Protein AF-A0A9X0A2Q3-F1 (afdb_monomer_lite)

Foldseek 3Di:
DDDDDPPVVVLLVVLLVVVVVVPDDNVVSVVVLVVDPCVVVSVVVNVVVVVVVVVVVVVVCVVVVVVVVVVVVVVVVVVVVVVVVVVVVVVVVVVVVVVVVVVVVVVVVVVVVVVVVVVVVVVVVVVVVVVVD

Secondary structure (DSSP, 8-state):
-----SHHHHHHHHHHHHHHH--S-HHHHHHHHHHSTTHHHHHHHHHHHHHHHHHHHHHHHHHHHHHHHHHHHHHHHHHHHHHHHHHHHHHHHHHHHHHHHHHHHHHHHHHHHHHHHHHHHHHHHHHHHHHH-

pLDDT: mean 88.4, std 13.55, range [36.62, 98.75]

Sequence (133 aa):
MAAEPTVSSSHVEHLLAEIESSDGLLGPTLRAVYDGEQHTEFMDKLEERIRVHDKDIERMCNYHYQGFIESVNELLKVRGEARKLKIKVKEVNESMQESGRELTSKCENLIYCRTTQRNIVSAIETLSLVYQS

Radius of gyration: 46.5 Å; chains: 1; bounding box: 91×28×128 Å

Organism: NCBI:txid174260

Structure (mmCIF, N/CA/C/O backbone):
data_AF-A0A9X0A2Q3-F1
#
_entry.id   AF-A0A9X0A2Q3-F1
#
loop_
_atom_site.group_PDB
_atom_site.id
_atom_site.type_symbol
_atom_site.label_atom_id
_atom_site.label_alt_id
_atom_site.label_comp_id
_atom_site.label_asym_id
_atom_site.label_entity_id
_atom_site.label_seq_id
_atom_site.pdbx_PDB_ins_code
_atom_site.Cartn_x
_atom_site.Cartn_y
_atom_site.Cartn_z
_atom_site.occupancy
_atom_site.B_iso_or_equiv
_atom_site.auth_seq_id
_atom_site.auth_comp_id
_atom_site.auth_asym_id
_atom_site.auth_atom_id
_atom_site.pdbx_PDB_model_num
ATOM 1 N N . MET A 1 1 ? 55.065 2.044 -51.560 1.00 36.62 1 MET A N 1
ATOM 2 C CA . MET A 1 1 ? 53.638 1.710 -51.739 1.00 36.62 1 MET A CA 1
ATOM 3 C C . MET A 1 1 ? 52.893 2.541 -50.715 1.00 36.62 1 MET A C 1
ATOM 5 O O . MET A 1 1 ? 53.133 2.353 -49.531 1.00 36.62 1 MET A O 1
ATOM 9 N N . ALA A 1 2 ? 52.211 3.587 -51.179 1.00 36.69 2 ALA A N 1
ATOM 10 C CA . ALA A 1 2 ? 51.668 4.648 -50.340 1.00 36.69 2 ALA A CA 1
ATOM 11 C C . ALA A 1 2 ? 50.516 4.122 -49.475 1.00 36.69 2 ALA A C 1
ATOM 13 O O . ALA A 1 2 ? 49.652 3.402 -49.968 1.00 36.69 2 ALA A O 1
ATOM 14 N N . ALA A 1 3 ? 50.554 4.466 -48.192 1.00 54.34 3 ALA A N 1
ATOM 15 C CA . ALA A 1 3 ? 49.468 4.257 -47.255 1.00 54.34 3 ALA A CA 1
ATOM 16 C C . ALA A 1 3 ? 48.587 5.511 -47.255 1.00 54.34 3 ALA A C 1
ATOM 18 O O . ALA A 1 3 ? 49.092 6.578 -46.934 1.00 54.34 3 ALA A O 1
ATOM 19 N N . GLU A 1 4 ? 47.315 5.358 -47.621 1.00 43.38 4 GLU A N 1
ATOM 20 C CA . GLU A 1 4 ? 46.152 6.186 -47.254 1.00 43.38 4 GLU A CA 1
ATOM 21 C C . GLU A 1 4 ? 44.882 5.412 -47.692 1.00 43.38 4 GLU A C 1
ATOM 23 O O . GLU A 1 4 ? 44.972 4.695 -48.694 1.00 43.38 4 GLU A O 1
ATOM 28 N N . PRO A 1 5 ? 43.727 5.486 -46.983 1.00 48.53 5 PRO A N 1
ATOM 29 C CA . PRO A 1 5 ? 43.321 6.585 -46.102 1.00 48.53 5 PRO A CA 1
ATOM 30 C C . PRO A 1 5 ? 42.728 6.157 -44.736 1.00 48.53 5 PRO A C 1
ATOM 32 O O . PRO A 1 5 ? 41.701 5.492 -44.648 1.00 48.53 5 PRO A O 1
ATOM 35 N N . THR A 1 6 ? 43.286 6.667 -43.638 1.00 52.34 6 THR A N 1
ATOM 36 C CA . THR A 1 6 ? 42.631 6.726 -42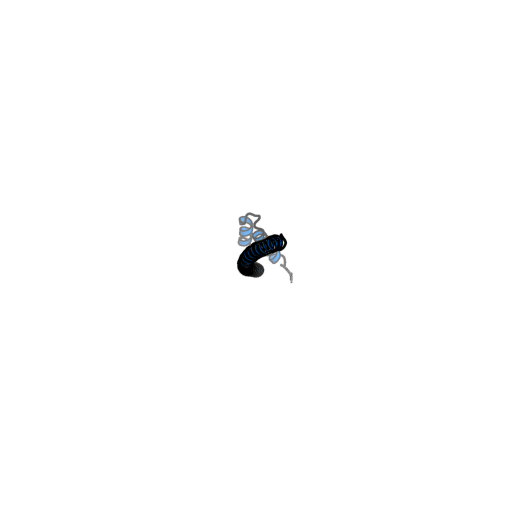.309 1.00 52.34 6 THR A CA 1
ATOM 37 C C . THR A 1 6 ? 41.665 7.917 -42.173 1.00 52.34 6 THR A C 1
ATOM 39 O O . THR A 1 6 ? 40.941 8.020 -41.187 1.00 52.34 6 THR A O 1
ATOM 42 N N . VAL A 1 7 ? 41.624 8.809 -43.170 1.00 51.44 7 VAL A N 1
ATOM 43 C CA . VAL A 1 7 ? 40.817 10.047 -43.190 1.00 51.44 7 VAL A CA 1
ATOM 44 C C . VAL A 1 7 ? 39.326 9.775 -43.471 1.00 51.44 7 VAL A C 1
ATOM 46 O O . VAL A 1 7 ? 38.466 10.505 -42.988 1.00 51.44 7 VAL A O 1
ATOM 49 N N . SER A 1 8 ? 39.022 8.684 -44.183 1.00 56.91 8 SER A N 1
ATOM 50 C CA . SER A 1 8 ? 37.680 8.301 -44.657 1.00 56.91 8 SER A CA 1
ATOM 51 C C . SER A 1 8 ? 36.690 8.019 -43.520 1.00 56.91 8 SER A C 1
ATOM 53 O O . SER A 1 8 ? 35.616 8.608 -43.444 1.00 56.91 8 SER A O 1
ATOM 55 N N . SER A 1 9 ? 37.111 7.184 -42.564 1.00 66.38 9 SER A N 1
ATOM 56 C CA . SER A 1 9 ? 36.272 6.751 -41.441 1.00 66.38 9 SER A CA 1
ATOM 57 C C . SER A 1 9 ? 35.877 7.927 -40.536 1.00 66.38 9 SER A C 1
ATOM 59 O O . SER A 1 9 ? 34.737 7.998 -40.092 1.00 66.38 9 SER A O 1
ATOM 61 N N . SER A 1 10 ? 36.785 8.891 -40.330 1.00 78.69 10 SER A N 1
ATOM 62 C CA . SER A 1 10 ? 36.567 10.071 -39.475 1.00 78.69 10 SER A CA 1
ATOM 63 C C . SER A 1 10 ? 35.445 10.986 -39.986 1.00 78.69 10 SER A C 1
ATOM 65 O O . SER A 1 10 ? 34.689 11.550 -39.197 1.00 78.69 10 SER A O 1
ATOM 67 N N . HIS A 1 11 ? 35.301 11.116 -41.309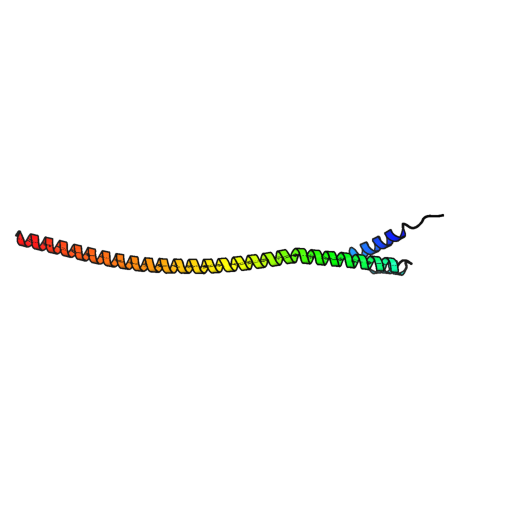 1.00 83.25 11 HIS A N 1
ATOM 68 C CA . HIS A 1 11 ? 34.252 11.941 -41.907 1.00 83.25 11 HIS A CA 1
ATOM 69 C C . HIS A 1 11 ? 32.860 11.329 -41.709 1.00 83.25 11 HIS A C 1
ATOM 71 O O . HIS A 1 11 ? 31.927 12.034 -41.330 1.00 83.25 11 HIS A O 1
ATOM 77 N N . VAL A 1 12 ? 32.738 10.011 -41.892 1.00 84.31 12 VAL A N 1
ATOM 78 C CA . VAL A 1 12 ? 31.485 9.279 -41.663 1.00 84.31 12 VAL A CA 1
ATOM 79 C C . VAL A 1 12 ? 31.046 9.383 -40.198 1.00 84.31 12 VAL A C 1
ATOM 81 O O . VAL A 1 12 ? 29.880 9.667 -39.937 1.00 84.31 12 VAL A O 1
ATOM 84 N N . GLU A 1 13 ? 31.973 9.248 -39.243 1.00 86.00 13 GLU A N 1
ATOM 85 C CA . GLU A 1 13 ? 31.674 9.436 -37.812 1.00 86.00 13 GLU A CA 1
ATOM 86 C C . GLU A 1 13 ? 31.185 10.861 -37.500 1.00 86.00 13 GLU A C 1
ATOM 88 O O . GLU A 1 13 ? 30.252 11.043 -36.721 1.00 86.00 13 GLU A O 1
ATOM 93 N N . HIS A 1 14 ? 31.778 11.882 -38.128 1.00 86.69 14 HIS A N 1
ATOM 94 C CA . HIS A 1 14 ? 31.358 13.272 -37.938 1.00 86.69 14 HIS A CA 1
ATOM 95 C C . HIS A 1 14 ? 29.931 13.523 -38.449 1.00 86.69 14 HIS A C 1
ATOM 97 O O . HIS A 1 14 ? 29.147 14.190 -37.777 1.00 86.69 14 HIS A O 1
ATOM 103 N N . LEU A 1 15 ? 29.578 12.984 -39.621 1.00 86.50 15 LEU A N 1
ATOM 104 C CA . LEU A 1 15 ? 28.228 13.113 -40.183 1.00 86.50 15 LEU A CA 1
ATOM 105 C C . LEU A 1 15 ? 27.181 12.388 -39.323 1.00 86.50 15 LEU A C 1
ATOM 107 O O . LEU A 1 15 ? 26.080 12.902 -39.133 1.00 86.50 15 LEU A O 1
ATOM 111 N N . LEU A 1 16 ? 27.525 11.222 -38.768 1.00 87.88 16 LEU A N 1
ATOM 112 C CA . LEU A 1 16 ? 26.654 10.496 -37.837 1.00 87.88 16 LEU A CA 1
ATOM 113 C C . LEU A 1 16 ? 26.438 11.279 -36.537 1.00 87.88 16 LEU A C 1
ATOM 115 O O . LEU A 1 16 ? 25.300 11.421 -36.098 1.00 87.88 16 LEU A O 1
ATOM 119 N N . ALA A 1 17 ? 27.498 11.854 -35.965 1.00 86.81 17 ALA A N 1
ATOM 120 C CA . ALA A 1 17 ? 27.392 12.690 -34.769 1.00 86.81 17 ALA A CA 1
ATOM 121 C C . ALA A 1 17 ? 26.519 13.939 -35.002 1.00 86.81 17 ALA A C 1
ATOM 123 O O . ALA A 1 17 ? 25.749 14.338 -34.125 1.00 86.81 17 ALA A O 1
ATOM 124 N N . GLU A 1 18 ? 26.597 14.541 -36.193 1.00 86.75 18 GLU A N 1
ATOM 125 C CA . GLU A 1 18 ? 25.745 15.671 -36.574 1.00 86.75 18 GLU A CA 1
ATOM 126 C C . GLU A 1 18 ? 24.260 15.268 -36.621 1.00 86.75 18 GLU A C 1
ATOM 128 O O . GLU A 1 18 ? 23.417 15.979 -36.074 1.00 86.75 18 GLU A O 1
ATOM 133 N N . ILE A 1 19 ? 23.938 14.090 -37.169 1.00 85.44 19 ILE A N 1
ATOM 134 C CA . ILE A 1 19 ? 22.568 13.544 -37.178 1.00 85.44 19 ILE A CA 1
ATOM 135 C C . ILE A 1 19 ? 22.075 13.233 -35.757 1.00 85.44 19 ILE A C 1
ATOM 137 O O . ILE A 1 19 ? 20.942 13.568 -35.410 1.00 85.44 19 ILE A O 1
ATOM 141 N N . GLU A 1 20 ? 22.915 12.627 -34.919 1.00 85.75 20 GLU A N 1
ATOM 142 C CA . GLU A 1 20 ? 22.561 12.245 -33.545 1.00 85.75 20 GLU A CA 1
ATOM 143 C C . GLU A 1 20 ? 22.324 13.448 -32.631 1.00 85.75 20 GLU A C 1
ATOM 145 O O . GLU A 1 20 ? 21.439 13.408 -31.777 1.00 85.75 20 GLU A O 1
ATOM 150 N N . SER A 1 21 ? 23.079 14.531 -32.820 1.00 84.88 21 SER A N 1
ATOM 151 C CA . SER A 1 21 ? 22.916 15.752 -32.025 1.00 84.88 21 SER A CA 1
ATOM 152 C C . SER A 1 21 ? 21.603 16.492 -32.305 1.00 84.88 21 SER A C 1
ATOM 154 O O . SER A 1 21 ? 21.170 17.260 -31.455 1.00 84.88 21 SER A O 1
ATOM 156 N N . SER A 1 22 ? 20.946 16.251 -33.452 1.00 66.50 22 SER A N 1
ATOM 157 C CA . SER A 1 22 ? 19.647 16.841 -33.849 1.00 66.50 22 SER A CA 1
ATOM 158 C C . SER A 1 22 ? 19.526 18.377 -33.728 1.00 66.50 22 SER A C 1
ATOM 160 O O . SER A 1 22 ? 18.428 18.917 -33.852 1.00 66.50 22 SER A O 1
ATOM 162 N N . ASP A 1 23 ? 20.636 19.098 -33.561 1.00 65.75 23 ASP A N 1
ATOM 163 C CA . ASP A 1 23 ? 20.675 20.550 -33.326 1.00 65.75 23 ASP A CA 1
ATOM 164 C C . ASP A 1 23 ? 20.812 21.379 -34.629 1.00 65.75 23 ASP A C 1
ATOM 166 O O . ASP A 1 23 ? 20.929 22.606 -34.589 1.00 65.75 23 ASP A O 1
ATOM 170 N N . GLY A 1 24 ? 20.778 20.738 -35.807 1.00 65.19 24 GLY A N 1
ATOM 171 C CA . GLY A 1 24 ? 21.044 21.366 -37.109 1.00 65.19 24 GLY A CA 1
ATOM 172 C C . GLY A 1 24 ? 20.032 21.050 -38.218 1.00 65.19 24 GLY A C 1
ATOM 173 O O . GLY A 1 24 ? 19.187 20.162 -38.116 1.00 65.19 24 GLY A O 1
ATOM 174 N N . LEU A 1 25 ? 20.129 21.788 -39.331 1.00 77.12 25 LEU A N 1
ATOM 175 C CA . LEU A 1 25 ? 19.420 21.454 -40.569 1.00 77.12 25 LEU A CA 1
ATOM 176 C C . LEU A 1 25 ? 20.048 20.187 -41.159 1.00 77.12 25 LEU A C 1
ATOM 178 O O . LEU A 1 25 ? 21.198 20.216 -41.572 1.00 77.12 25 LEU A O 1
ATOM 182 N N . LEU A 1 26 ? 19.282 19.103 -41.280 1.00 82.56 26 LEU A N 1
ATOM 183 C CA . LEU A 1 26 ? 19.779 17.829 -41.825 1.00 82.56 26 LEU A CA 1
ATOM 184 C C . LEU A 1 26 ? 20.126 17.895 -43.327 1.00 82.56 26 LEU A C 1
ATOM 186 O O . LEU A 1 26 ? 20.806 17.022 -43.855 1.00 82.56 26 LEU A O 1
ATOM 190 N N . GLY A 1 27 ? 19.655 18.924 -44.041 1.00 82.75 27 GLY A N 1
ATOM 191 C CA . GLY A 1 27 ? 19.809 19.054 -45.495 1.00 82.75 27 GLY A CA 1
ATOM 192 C C . GLY A 1 27 ? 21.267 19.057 -45.989 1.00 82.75 27 GLY A C 1
ATOM 193 O O . GLY A 1 27 ? 21.586 18.273 -46.882 1.00 82.75 27 GLY A O 1
ATOM 194 N N . PRO A 1 28 ? 22.157 19.914 -45.450 1.00 85.94 28 PRO A N 1
ATOM 195 C CA . PRO A 1 28 ? 23.585 19.906 -45.773 1.00 85.94 28 PRO A CA 1
ATOM 196 C C . PRO A 1 28 ? 24.300 18.592 -45.440 1.00 85.94 28 PRO A C 1
ATOM 198 O O . PRO A 1 28 ? 25.048 18.098 -46.279 1.00 85.94 28 PRO A O 1
ATOM 201 N N . THR A 1 29 ? 24.032 17.997 -44.275 1.00 86.31 29 THR A N 1
ATOM 202 C CA . THR A 1 29 ? 24.619 16.714 -43.852 1.00 86.31 29 THR A CA 1
ATOM 203 C C . THR A 1 29 ? 24.220 15.590 -44.802 1.00 86.31 29 THR A C 1
ATOM 205 O O . THR A 1 29 ? 25.071 14.853 -45.290 1.00 86.31 29 THR A O 1
ATOM 208 N N . LEU A 1 30 ? 22.934 15.508 -45.160 1.00 84.06 30 LEU A N 1
ATOM 209 C CA . LEU A 1 30 ? 22.443 14.535 -46.135 1.00 84.06 30 LEU A CA 1
ATOM 210 C C . LEU A 1 30 ? 23.052 14.772 -47.520 1.00 84.06 30 LEU A C 1
ATOM 212 O O . LEU A 1 30 ? 23.467 13.819 -48.170 1.00 84.06 30 LEU A O 1
ATOM 216 N N . ARG A 1 31 ? 23.168 16.028 -47.969 1.00 85.69 31 ARG A N 1
ATOM 217 C CA . ARG A 1 31 ? 23.845 16.339 -49.236 1.00 85.69 31 ARG A CA 1
ATOM 218 C C . ARG A 1 31 ? 25.305 15.875 -49.224 1.00 85.69 31 ARG A C 1
ATOM 220 O O . ARG A 1 31 ? 25.728 15.272 -50.198 1.00 85.69 31 ARG A O 1
ATOM 227 N N . ALA A 1 32 ? 26.036 16.070 -48.127 1.00 84.31 32 ALA A N 1
ATOM 228 C CA . ALA A 1 32 ? 27.415 15.596 -47.993 1.00 84.31 32 ALA A CA 1
ATOM 229 C C . ALA A 1 32 ? 27.534 14.061 -48.070 1.00 84.31 32 ALA A C 1
ATOM 231 O O . ALA A 1 32 ? 28.486 13.553 -48.657 1.00 84.31 32 ALA A O 1
ATOM 232 N N . VAL A 1 33 ? 26.550 13.322 -47.543 1.00 85.12 33 VAL A N 1
ATOM 233 C CA . VAL A 1 33 ? 26.479 11.855 -47.677 1.00 85.12 33 VAL A CA 1
ATOM 234 C C . VAL A 1 33 ? 26.260 11.431 -49.134 1.00 85.12 33 VAL A C 1
ATOM 236 O O . VAL A 1 33 ? 26.928 10.514 -49.603 1.00 85.12 33 VAL A O 1
ATOM 239 N N . TYR A 1 34 ? 25.33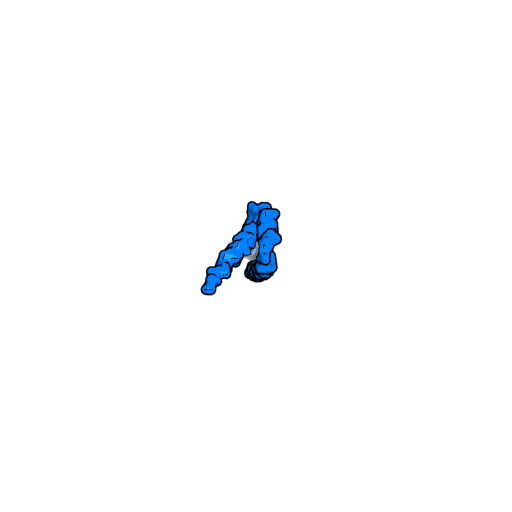5 12.083 -49.847 1.00 83.19 34 TYR A N 1
ATOM 240 C CA . TYR A 1 34 ? 24.980 11.730 -51.231 1.00 83.19 34 TYR A CA 1
ATOM 241 C C . TYR A 1 34 ? 26.009 12.192 -52.271 1.00 83.19 34 TYR A C 1
ATOM 243 O O . TYR A 1 34 ? 26.186 11.516 -53.283 1.00 83.19 34 TYR A O 1
ATOM 251 N N . ASP A 1 35 ? 26.678 13.322 -52.034 1.00 84.94 35 ASP A N 1
ATOM 252 C CA . ASP A 1 35 ? 27.741 13.841 -52.903 1.00 84.94 35 ASP A CA 1
ATOM 253 C C . ASP A 1 35 ? 29.069 13.076 -52.702 1.00 84.94 35 ASP A C 1
ATOM 255 O O . ASP A 1 35 ? 29.979 13.180 -53.526 1.00 84.94 35 ASP A O 1
ATOM 259 N N . GLY A 1 36 ? 29.194 12.304 -51.614 1.00 76.38 36 GLY A N 1
ATOM 260 C CA . GLY A 1 36 ? 30.353 11.466 -51.315 1.00 76.38 36 GLY A CA 1
ATOM 261 C C . GLY A 1 36 ? 30.288 10.068 -51.947 1.00 76.38 36 GLY A C 1
ATOM 262 O O . GLY A 1 36 ? 29.228 9.469 -52.094 1.00 76.38 36 GLY A O 1
ATOM 263 N N . GLU A 1 37 ? 31.450 9.477 -52.246 1.00 75.81 37 GLU A N 1
ATOM 264 C CA . GLU A 1 37 ? 31.548 8.107 -52.794 1.00 75.81 37 GLU A CA 1
ATOM 265 C C . GLU A 1 37 ? 31.312 6.996 -51.743 1.00 75.81 37 GLU A C 1
ATOM 267 O O . GLU A 1 37 ? 31.324 5.810 -52.066 1.00 75.81 37 GLU A O 1
ATOM 272 N N . GLN A 1 38 ? 31.088 7.363 -50.475 1.00 77.31 38 GLN A N 1
ATOM 273 C CA . GLN A 1 38 ? 31.072 6.458 -49.313 1.00 77.31 38 GLN A CA 1
ATOM 274 C C . GLN A 1 38 ? 29.669 6.214 -48.743 1.00 77.31 38 GLN A C 1
ATOM 276 O O . GLN A 1 38 ? 29.531 5.799 -47.593 1.00 77.31 38 GLN A O 1
ATOM 281 N N . HIS A 1 39 ? 28.616 6.457 -49.529 1.00 83.75 39 HIS A N 1
ATOM 282 C CA . HIS A 1 39 ? 27.237 6.341 -49.043 1.00 83.75 39 HIS A CA 1
ATOM 283 C C . HIS A 1 39 ? 26.940 4.956 -48.431 1.00 83.75 39 HIS A C 1
ATOM 285 O O . HIS A 1 39 ? 26.261 4.875 -47.414 1.00 83.75 39 HIS A O 1
ATOM 291 N N . THR A 1 40 ? 27.483 3.875 -49.005 1.00 85.56 40 TH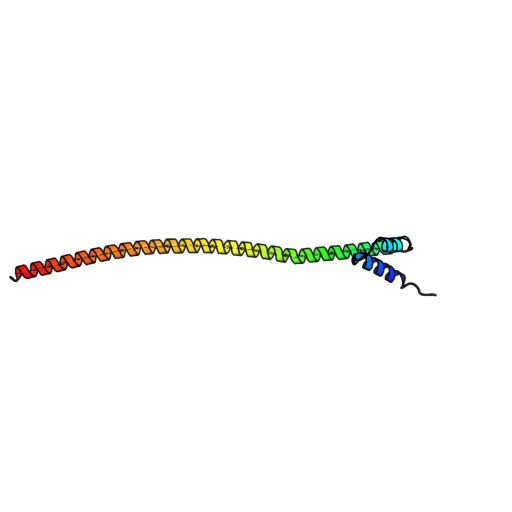R A N 1
ATOM 292 C CA . THR A 1 40 ? 27.270 2.509 -48.508 1.00 85.56 40 THR A CA 1
ATOM 293 C C . THR A 1 40 ? 27.892 2.316 -47.126 1.00 85.56 40 THR A C 1
ATOM 295 O O . THR A 1 40 ? 27.230 1.819 -46.225 1.00 85.56 40 THR A O 1
ATOM 298 N N . GLU A 1 41 ? 29.135 2.774 -46.931 1.00 85.75 41 GLU A N 1
ATOM 299 C CA . GLU A 1 41 ? 29.825 2.704 -45.633 1.00 85.75 41 GLU A CA 1
ATOM 300 C C . GLU A 1 41 ? 29.097 3.538 -44.573 1.00 85.75 41 GLU A C 1
ATOM 302 O O . GLU A 1 41 ? 28.959 3.118 -43.423 1.00 85.75 41 GLU A O 1
ATOM 307 N N . PHE A 1 42 ? 28.592 4.709 -44.968 1.00 88.06 42 PHE A N 1
ATOM 308 C CA . PHE A 1 42 ? 27.776 5.548 -44.102 1.00 88.06 42 PHE A CA 1
ATOM 309 C C . PHE A 1 42 ? 26.483 4.838 -43.673 1.00 88.06 42 PHE A C 1
ATOM 311 O O . PHE A 1 42 ? 26.173 4.821 -42.483 1.00 88.06 42 PHE A O 1
ATOM 318 N N . MET A 1 43 ? 25.752 4.224 -44.611 1.00 89.38 43 MET A N 1
ATOM 319 C CA . MET A 1 43 ? 24.512 3.497 -44.311 1.00 89.38 43 MET A CA 1
ATOM 320 C C . MET A 1 43 ? 24.761 2.287 -43.402 1.00 89.38 43 MET A C 1
ATOM 322 O O . MET A 1 43 ? 24.019 2.097 -42.441 1.00 89.38 43 MET A O 1
ATOM 326 N N . ASP A 1 44 ? 25.831 1.523 -43.640 1.00 90.75 44 ASP A N 1
ATOM 327 C CA . ASP A 1 44 ? 26.199 0.376 -42.798 1.00 90.75 44 ASP A CA 1
ATOM 328 C C . ASP A 1 44 ? 26.519 0.808 -41.358 1.00 90.75 44 ASP A C 1
ATOM 330 O O . ASP A 1 44 ? 26.085 0.175 -40.390 1.00 90.75 44 ASP A O 1
ATOM 334 N N . LYS A 1 45 ? 27.253 1.916 -41.189 1.00 90.00 45 LYS A N 1
ATOM 335 C CA . LYS A 1 45 ? 27.540 2.463 -39.857 1.00 90.00 45 LYS A CA 1
ATOM 336 C C . LYS A 1 45 ? 26.299 3.056 -39.192 1.00 90.00 45 LYS A C 1
ATOM 338 O O . LYS A 1 45 ? 26.137 2.873 -37.988 1.00 90.00 45 LYS A O 1
ATOM 343 N N . LEU A 1 46 ? 25.420 3.724 -39.942 1.00 90.94 46 LEU A N 1
ATOM 344 C CA . LEU A 1 46 ? 24.150 4.236 -39.422 1.00 90.94 46 LEU A CA 1
ATOM 345 C C . LEU A 1 46 ? 23.276 3.098 -38.877 1.00 90.94 46 LEU A C 1
ATOM 347 O O . LEU A 1 46 ? 22.747 3.215 -37.774 1.00 90.94 46 LEU A O 1
ATOM 351 N N . GLU A 1 47 ? 23.177 1.985 -39.602 1.00 93.50 47 GLU A N 1
ATOM 352 C CA . GLU A 1 47 ? 22.441 0.793 -39.166 1.00 93.50 47 GLU A CA 1
ATOM 353 C C . GLU A 1 47 ? 23.020 0.221 -37.858 1.00 93.50 47 GLU A C 1
ATOM 355 O O . GLU A 1 47 ? 22.274 -0.090 -36.927 1.00 93.50 47 GLU A O 1
ATOM 360 N N . GLU A 1 48 ? 24.351 0.140 -37.726 1.00 94.12 48 GLU A N 1
ATOM 361 C CA . GLU A 1 48 ? 24.969 -0.313 -36.472 1.00 94.12 48 GLU A CA 1
ATOM 362 C C . GLU A 1 48 ? 24.705 0.666 -35.319 1.00 94.12 48 GLU A C 1
ATOM 364 O O . GLU A 1 48 ? 24.426 0.222 -34.203 1.00 94.12 48 GLU A O 1
ATOM 369 N N . ARG A 1 49 ? 24.727 1.983 -35.565 1.00 92.00 49 ARG A N 1
ATOM 370 C CA . ARG A 1 49 ? 24.375 2.994 -34.552 1.00 92.00 49 ARG A CA 1
ATOM 371 C C . ARG A 1 49 ? 22.923 2.859 -34.102 1.00 92.00 49 ARG A C 1
ATOM 373 O O . ARG A 1 49 ? 22.677 2.826 -32.897 1.00 92.00 49 ARG A O 1
ATOM 380 N N . ILE A 1 50 ? 21.985 2.696 -35.037 1.00 94.06 50 ILE A N 1
ATOM 381 C CA . ILE A 1 50 ? 20.569 2.430 -34.736 1.00 94.06 50 ILE A CA 1
ATOM 382 C C . ILE A 1 50 ? 20.449 1.173 -33.870 1.00 94.06 50 ILE A C 1
ATOM 384 O O . ILE A 1 50 ? 19.849 1.217 -32.798 1.00 94.06 50 ILE A O 1
ATOM 388 N N . ARG A 1 51 ? 21.109 0.076 -34.258 1.00 96.75 51 ARG A N 1
ATOM 389 C CA . ARG A 1 51 ? 21.074 -1.188 -33.509 1.00 96.75 51 ARG A CA 1
ATOM 390 C C . ARG A 1 51 ? 21.655 -1.063 -32.098 1.00 96.75 51 ARG A C 1
ATOM 392 O O . ARG A 1 51 ? 21.181 -1.724 -31.171 1.00 96.75 51 ARG A O 1
ATOM 399 N N . VAL A 1 52 ? 22.706 -0.264 -31.921 1.00 95.06 52 VAL A N 1
ATOM 400 C CA . VAL A 1 52 ? 23.281 0.032 -30.600 1.00 95.06 52 VAL A CA 1
ATOM 401 C C . VAL A 1 52 ? 22.288 0.828 -29.755 1.00 95.06 52 VAL A C 1
ATOM 403 O O . VAL A 1 52 ? 22.033 0.442 -28.613 1.00 95.06 52 VAL A O 1
ATOM 406 N N . HIS A 1 53 ? 21.678 1.873 -30.318 1.00 95.12 53 HIS A N 1
ATOM 407 C CA . HIS A 1 53 ? 20.669 2.671 -29.624 1.00 95.12 53 HIS A CA 1
ATOM 408 C C . HIS A 1 53 ? 19.435 1.853 -29.239 1.00 95.12 53 HIS A C 1
ATOM 410 O O . HIS A 1 53 ? 18.996 1.952 -28.096 1.00 95.12 53 HIS A O 1
ATOM 416 N N . ASP A 1 54 ? 18.930 0.985 -30.116 1.00 95.69 54 ASP A N 1
ATOM 417 C CA . ASP A 1 54 ? 17.809 0.090 -29.805 1.00 95.69 54 ASP A CA 1
ATOM 418 C C . ASP A 1 54 ? 18.123 -0.813 -28.606 1.00 95.69 54 ASP A C 1
ATOM 420 O O . ASP A 1 54 ? 17.312 -0.947 -27.687 1.00 95.69 54 ASP A O 1
ATOM 424 N N . LYS A 1 55 ? 19.337 -1.376 -28.552 1.00 95.94 55 LYS A N 1
ATOM 425 C CA . LYS A 1 55 ? 19.787 -2.180 -27.404 1.00 95.94 55 LYS A CA 1
ATOM 426 C C . LYS A 1 55 ? 19.915 -1.363 -26.124 1.00 95.94 55 LYS A C 1
ATOM 428 O O . LYS A 1 55 ? 19.673 -1.893 -25.038 1.00 95.94 55 LYS A O 1
ATOM 433 N N . ASP A 1 56 ? 20.345 -0.110 -26.215 1.00 93.38 56 ASP A N 1
ATOM 434 C CA . ASP A 1 56 ? 20.446 0.775 -25.054 1.00 93.38 56 ASP A CA 1
ATOM 435 C C . ASP A 1 56 ? 19.061 1.203 -24.551 1.00 93.38 56 ASP A C 1
ATOM 437 O O . ASP A 1 56 ? 18.828 1.175 -23.340 1.00 93.38 56 ASP A O 1
ATOM 441 N N . ILE A 1 57 ? 18.120 1.497 -25.453 1.00 91.38 57 ILE A N 1
ATOM 442 C CA . ILE A 1 57 ? 16.711 1.756 -25.126 1.00 91.38 57 ILE A CA 1
ATOM 443 C C . ILE A 1 57 ? 16.106 0.530 -24.442 1.00 91.38 57 ILE A C 1
ATOM 445 O O . ILE A 1 57 ? 15.553 0.654 -23.350 1.00 91.38 57 ILE A O 1
ATOM 449 N N . GLU A 1 58 ? 16.263 -0.662 -25.020 1.00 91.69 58 GLU A N 1
ATOM 450 C CA . GLU A 1 58 ? 15.749 -1.906 -24.442 1.00 91.69 58 GLU A CA 1
ATOM 451 C C . GLU A 1 58 ? 16.337 -2.161 -23.045 1.00 91.69 58 GLU A C 1
ATOM 453 O O . GLU A 1 58 ? 15.612 -2.504 -22.107 1.00 91.69 58 GLU A O 1
ATOM 458 N N . ARG A 1 59 ? 17.642 -1.929 -22.864 1.00 90.38 59 ARG A N 1
ATOM 459 C CA . ARG A 1 59 ? 18.311 -2.050 -21.561 1.00 90.38 59 ARG A CA 1
ATOM 460 C C . ARG A 1 59 ? 17.754 -1.062 -20.540 1.00 90.38 59 ARG A C 1
ATOM 462 O O . ARG A 1 59 ? 17.494 -1.462 -19.405 1.00 90.38 59 ARG A O 1
ATOM 469 N N . MET A 1 60 ? 17.558 0.198 -20.925 1.00 87.12 60 MET A N 1
ATOM 470 C CA . MET A 1 60 ? 16.975 1.224 -20.055 1.00 87.12 60 MET A CA 1
ATOM 471 C C . MET A 1 60 ? 15.534 0.879 -19.676 1.00 87.12 60 MET A C 1
ATOM 473 O O . MET A 1 60 ? 15.179 0.921 -18.496 1.00 87.12 60 MET A O 1
ATOM 477 N N . CYS A 1 61 ? 14.716 0.462 -20.643 1.00 85.88 61 CYS A N 1
ATOM 478 C CA . CYS A 1 61 ? 13.349 0.015 -20.394 1.00 85.88 61 CYS A CA 1
ATOM 479 C C . CYS A 1 61 ? 13.314 -1.177 -19.430 1.00 85.88 61 CYS A C 1
ATOM 481 O O . CYS A 1 61 ? 12.569 -1.147 -18.451 1.00 85.88 61 CYS A O 1
ATOM 483 N N . ASN A 1 62 ? 14.156 -2.188 -19.649 1.00 85.69 62 ASN A N 1
ATOM 484 C CA . ASN A 1 62 ? 14.236 -3.360 -18.778 1.00 85.69 62 ASN A CA 1
ATOM 485 C C . ASN A 1 62 ? 14.698 -3.008 -17.357 1.00 85.69 62 ASN A C 1
ATOM 487 O O . ASN A 1 62 ? 14.128 -3.518 -16.390 1.00 85.69 62 ASN A O 1
ATOM 491 N N . TYR A 1 63 ? 15.683 -2.115 -17.216 1.00 81.75 63 TYR A N 1
ATOM 492 C CA . TYR A 1 63 ? 16.169 -1.658 -15.912 1.00 81.75 63 TYR A CA 1
ATOM 493 C C . TYR A 1 63 ? 15.074 -0.933 -15.116 1.00 81.75 63 TYR A C 1
ATOM 495 O O . TYR A 1 63 ? 14.855 -1.222 -13.939 1.00 81.75 63 TYR A O 1
ATOM 503 N N . HIS A 1 64 ? 14.341 -0.023 -15.758 1.00 80.06 64 HIS A N 1
ATOM 504 C CA . HIS A 1 64 ? 13.329 0.783 -15.075 1.00 80.06 64 HIS A CA 1
ATOM 505 C C . HIS A 1 64 ? 11.997 0.053 -14.849 1.00 80.06 64 HIS A C 1
ATOM 507 O O . HIS A 1 64 ? 11.312 0.328 -13.860 1.00 80.06 64 HIS A O 1
ATOM 513 N N . TYR A 1 65 ? 11.623 -0.898 -15.711 1.00 85.19 65 TYR A N 1
ATOM 514 C CA . TYR A 1 65 ? 10.355 -1.618 -15.577 1.00 85.19 65 TYR A CA 1
ATOM 515 C C . TYR A 1 65 ? 10.321 -2.535 -14.346 1.00 85.19 65 TYR A C 1
ATOM 517 O O . TYR A 1 65 ? 9.283 -2.636 -13.691 1.00 85.19 65 TYR A O 1
ATOM 525 N N . GLN A 1 66 ? 11.455 -3.135 -13.966 1.00 84.62 66 GLN A N 1
ATOM 526 C CA . GLN A 1 66 ? 11.537 -3.949 -12.746 1.00 84.62 66 GLN A CA 1
ATOM 527 C C . GLN A 1 66 ? 11.275 -3.121 -11.484 1.00 84.62 66 GLN A C 1
ATOM 529 O O . GLN A 1 66 ? 10.392 -3.468 -10.702 1.00 84.62 66 GLN A O 1
ATOM 534 N N . GLY A 1 67 ? 11.939 -1.970 -11.333 1.00 86.81 67 GLY A N 1
ATOM 535 C CA . GLY A 1 67 ? 11.708 -1.081 -10.188 1.00 86.81 67 GLY A CA 1
ATOM 536 C C . GLY A 1 67 ? 10.263 -0.568 -10.107 1.00 86.81 67 GLY A C 1
ATOM 537 O O . GLY A 1 67 ? 9.706 -0.417 -9.015 1.00 86.81 67 GLY A O 1
ATOM 538 N N . PHE A 1 68 ? 9.612 -0.357 -11.257 1.00 88.31 68 PHE A N 1
ATOM 539 C CA . PHE A 1 68 ? 8.188 -0.026 -11.309 1.00 88.31 68 PHE A CA 1
ATOM 540 C C . PHE A 1 68 ? 7.305 -1.182 -10.812 1.00 88.31 68 PHE A C 1
ATOM 542 O O . PHE A 1 68 ? 6.436 -0.959 -9.965 1.00 88.31 68 PHE A O 1
ATOM 549 N N . ILE A 1 69 ? 7.536 -2.413 -11.285 1.00 90.81 69 ILE A N 1
ATOM 550 C CA . ILE A 1 69 ? 6.791 -3.600 -10.834 1.00 90.81 69 ILE A CA 1
ATOM 551 C C . ILE A 1 69 ? 6.963 -3.812 -9.327 1.00 90.81 69 ILE A C 1
ATOM 553 O O . ILE A 1 69 ? 5.976 -4.028 -8.622 1.00 90.81 69 ILE A O 1
ATOM 557 N N . GLU A 1 70 ? 8.196 -3.735 -8.829 1.00 92.12 70 GLU A N 1
ATOM 558 C CA . GLU A 1 70 ? 8.505 -3.872 -7.403 1.00 92.12 70 GLU A CA 1
ATOM 559 C C . GLU A 1 70 ? 7.744 -2.835 -6.574 1.00 92.12 70 GLU A C 1
ATOM 561 O O . GLU A 1 70 ? 7.060 -3.191 -5.613 1.00 92.12 70 GLU A O 1
ATOM 566 N N . SER A 1 71 ? 7.755 -1.572 -7.004 1.00 95.00 71 SER A N 1
ATOM 567 C CA . SER A 1 71 ? 7.030 -0.489 -6.329 1.00 95.00 71 SER A CA 1
ATOM 568 C C . SER A 1 71 ? 5.518 -0.733 -6.289 1.00 95.00 71 SER A C 1
ATOM 570 O O . SER A 1 71 ? 4.878 -0.531 -5.255 1.00 95.00 71 SER A O 1
ATOM 572 N N . VAL A 1 72 ? 4.924 -1.201 -7.393 1.00 95.94 72 VAL A N 1
ATOM 573 C CA . VAL A 1 72 ? 3.495 -1.553 -7.443 1.00 95.94 72 VAL A CA 1
ATOM 574 C C . VAL A 1 72 ? 3.188 -2.725 -6.508 1.00 95.94 72 VAL A C 1
ATOM 576 O O . VAL A 1 72 ? 2.203 -2.672 -5.769 1.00 95.94 72 VAL A O 1
ATOM 579 N N . ASN A 1 73 ? 4.025 -3.763 -6.491 1.00 97.19 73 ASN A N 1
ATOM 580 C CA . ASN A 1 73 ? 3.852 -4.918 -5.609 1.00 97.19 73 ASN A CA 1
ATOM 581 C C . ASN A 1 73 ? 3.936 -4.535 -4.125 1.00 97.19 73 ASN A C 1
ATOM 583 O O . ASN A 1 73 ? 3.079 -4.953 -3.339 1.00 97.19 73 ASN A O 1
ATOM 587 N N . GLU A 1 74 ? 4.897 -3.694 -3.743 1.00 97.94 74 GLU A N 1
ATOM 588 C CA . GLU A 1 74 ? 5.007 -3.187 -2.372 1.00 97.94 74 GLU A CA 1
ATOM 589 C C . GLU A 1 74 ? 3.780 -2.349 -1.983 1.00 97.94 74 GLU A C 1
ATOM 591 O O . GLU A 1 74 ? 3.202 -2.556 -0.914 1.00 97.94 74 GLU A O 1
ATOM 596 N N . LEU A 1 75 ? 3.27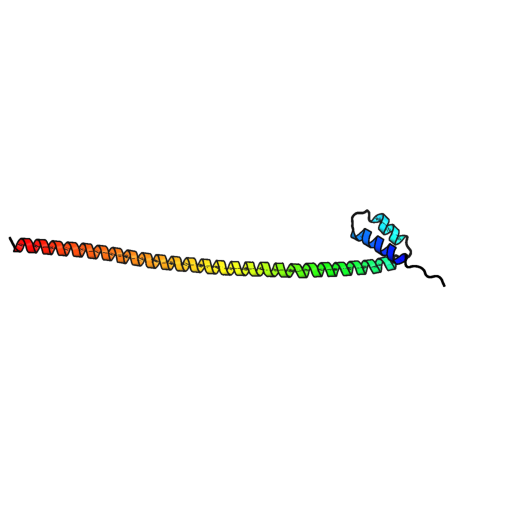1 -1.489 -2.873 1.00 98.38 75 LEU A N 1
ATOM 597 C CA . LEU A 1 75 ? 2.024 -0.751 -2.627 1.00 98.38 75 LEU A CA 1
ATOM 598 C C . LEU A 1 75 ? 0.814 -1.681 -2.442 1.00 98.38 75 LEU A C 1
ATOM 600 O O . LEU A 1 75 ? -0.029 -1.449 -1.567 1.00 98.38 75 LEU A O 1
ATOM 604 N N . LEU A 1 76 ? 0.712 -2.754 -3.233 1.00 98.38 76 LEU A N 1
ATOM 605 C CA . LEU A 1 76 ? -0.352 -3.753 -3.093 1.00 98.38 76 LEU A CA 1
ATOM 606 C C . LEU A 1 76 ? -0.265 -4.487 -1.749 1.00 98.38 76 LEU A C 1
ATOM 608 O O . LEU A 1 76 ? -1.305 -4.723 -1.118 1.00 98.38 76 LEU A O 1
ATOM 612 N N . LYS A 1 77 ? 0.951 -4.807 -1.297 1.00 98.38 77 LYS A N 1
ATOM 613 C CA . LYS A 1 77 ? 1.213 -5.426 0.005 1.00 98.38 77 LYS A CA 1
ATOM 614 C C . LYS A 1 77 ? 0.821 -4.494 1.149 1.00 98.38 77 LYS A C 1
ATOM 616 O O . LYS A 1 77 ? 0.003 -4.892 1.981 1.00 98.38 77 LYS A O 1
ATOM 621 N N . VAL A 1 78 ? 1.286 -3.242 1.130 1.00 98.62 78 VAL A N 1
ATOM 622 C CA . VAL A 1 78 ? 0.931 -2.210 2.122 1.00 98.62 78 VAL A CA 1
ATOM 623 C C . VAL A 1 78 ? -0.584 -2.026 2.197 1.00 98.62 78 VAL A C 1
ATOM 625 O O . VAL A 1 78 ? -1.162 -2.013 3.285 1.00 98.62 78 VAL A O 1
ATOM 628 N N . ARG A 1 79 ? -1.274 -1.967 1.052 1.00 98.38 79 ARG A N 1
ATOM 629 C CA . ARG A 1 79 ? -2.744 -1.898 1.006 1.00 98.38 79 ARG A CA 1
ATOM 630 C C . ARG A 1 79 ? -3.398 -3.107 1.686 1.00 98.38 79 ARG A C 1
ATOM 632 O O . ARG A 1 79 ? -4.393 -2.953 2.399 1.00 98.38 79 ARG A O 1
ATOM 639 N N . GLY A 1 80 ? -2.867 -4.307 1.458 1.00 98.44 80 GLY A N 1
ATOM 640 C CA . GLY A 1 80 ? -3.336 -5.536 2.098 1.00 98.44 80 GLY A CA 1
ATOM 641 C C . GLY A 1 80 ? -3.152 -5.512 3.617 1.00 98.44 80 GLY A C 1
ATOM 642 O O . GLY A 1 80 ? -4.084 -5.835 4.357 1.00 98.44 80 GLY A O 1
ATOM 643 N N . GLU A 1 81 ? -1.984 -5.085 4.086 1.00 98.56 81 GLU A N 1
ATOM 644 C CA . GLU A 1 81 ? -1.667 -4.952 5.511 1.00 98.56 81 GLU A CA 1
ATOM 645 C C . GLU A 1 81 ? -2.528 -3.883 6.193 1.00 98.56 81 GLU A C 1
ATOM 647 O O . GLU A 1 81 ? -3.125 -4.155 7.235 1.00 98.56 81 GLU A O 1
ATOM 652 N N . ALA A 1 82 ? -2.712 -2.720 5.565 1.00 98.69 82 ALA A N 1
ATOM 653 C CA . ALA A 1 82 ? -3.592 -1.664 6.060 1.00 98.69 82 ALA A CA 1
ATOM 654 C C . ALA A 1 82 ? -5.049 -2.140 6.192 1.00 98.69 82 ALA A C 1
ATOM 656 O O . ALA A 1 82 ? -5.727 -1.834 7.177 1.00 98.69 82 ALA A O 1
ATOM 657 N N . ARG A 1 83 ? -5.538 -2.946 5.237 1.00 98.56 83 ARG A N 1
ATOM 658 C CA . ARG A 1 83 ? -6.876 -3.551 5.319 1.00 98.56 83 ARG A CA 1
ATOM 659 C C . ARG A 1 83 ? -6.990 -4.516 6.500 1.00 98.56 83 ARG A C 1
ATOM 661 O O . ARG A 1 83 ? -7.988 -4.459 7.217 1.00 98.56 83 ARG A O 1
ATOM 668 N N . LYS A 1 84 ? -5.988 -5.374 6.717 1.00 98.56 84 LYS A N 1
ATOM 669 C CA . LYS A 1 84 ? -5.948 -6.293 7.871 1.00 98.56 84 LYS A CA 1
ATOM 670 C C . LYS A 1 84 ? -5.922 -5.523 9.191 1.00 98.56 84 LYS A C 1
ATOM 672 O O . LYS A 1 84 ? -6.692 -5.844 10.092 1.00 98.56 84 LYS A O 1
ATOM 677 N N . LEU A 1 85 ? -5.099 -4.478 9.284 1.00 98.62 85 LEU A N 1
ATOM 678 C CA . LEU A 1 85 ? -5.021 -3.626 10.468 1.00 98.62 85 LEU A CA 1
ATOM 679 C C . LEU A 1 85 ? -6.367 -2.958 10.766 1.00 98.62 85 LEU A C 1
ATOM 681 O O . LEU A 1 85 ? -6.829 -3.005 11.901 1.00 98.62 85 LEU A O 1
ATOM 685 N N . LYS A 1 86 ? -7.036 -2.406 9.745 1.00 98.56 86 LYS A N 1
ATOM 686 C CA . LYS A 1 86 ? -8.372 -1.809 9.886 1.00 98.56 86 LYS A CA 1
ATOM 687 C C . LYS A 1 86 ? -9.391 -2.798 10.457 1.00 98.56 86 LYS A C 1
ATOM 689 O O . LYS A 1 86 ? -10.166 -2.421 11.332 1.00 98.56 86 LYS A O 1
ATOM 694 N N . ILE A 1 87 ? -9.401 -4.037 9.962 1.00 98.69 87 ILE A N 1
ATOM 695 C CA . ILE A 1 87 ? -10.297 -5.090 10.464 1.00 98.69 87 ILE A CA 1
ATOM 696 C C . ILE A 1 87 ? -9.991 -5.376 11.936 1.00 98.69 87 ILE A C 1
ATOM 698 O O . ILE A 1 87 ? -10.888 -5.280 12.765 1.00 98.69 87 ILE A O 1
ATOM 702 N N . LYS A 1 88 ? -8.718 -5.597 12.277 1.00 98.62 88 LYS A N 1
ATOM 703 C CA . LYS A 1 88 ? -8.300 -5.898 13.652 1.00 98.62 88 LYS A CA 1
ATOM 704 C C . LYS A 1 88 ? -8.631 -4.772 14.637 1.00 98.62 88 LYS A C 1
ATOM 706 O O . LYS A 1 88 ? -9.079 -5.035 15.746 1.00 98.62 88 LYS A O 1
ATOM 711 N N . VAL A 1 89 ? -8.440 -3.512 14.240 1.00 98.75 89 VAL A N 1
ATOM 712 C CA . VAL A 1 89 ? -8.824 -2.347 15.059 1.00 98.75 89 VAL A CA 1
ATOM 713 C C . VAL A 1 89 ? -10.331 -2.336 15.311 1.00 98.75 89 VAL A C 1
ATOM 715 O O . VAL A 1 89 ? -10.759 -2.082 16.435 1.00 98.75 89 VAL A O 1
ATOM 718 N N . LYS A 1 90 ? -11.135 -2.640 14.286 1.00 98.75 90 LYS A N 1
ATOM 719 C CA . LYS A 1 90 ? -12.591 -2.717 14.420 1.00 98.75 90 LYS A CA 1
ATOM 720 C C . LYS A 1 90 ? -13.006 -3.832 15.387 1.00 98.75 90 LYS A C 1
ATOM 722 O O . LYS A 1 90 ? -13.787 -3.560 16.292 1.00 98.75 90 LYS A O 1
ATOM 727 N N . GLU A 1 91 ? -12.441 -5.028 15.240 1.00 98.75 91 GLU A N 1
ATOM 728 C CA . GLU A 1 91 ? -12.714 -6.183 16.111 1.00 98.75 91 GLU A CA 1
ATOM 729 C C . GLU A 1 91 ? -12.363 -5.894 17.577 1.00 98.75 91 GLU A C 1
ATOM 731 O O . GLU A 1 91 ? -13.175 -6.117 18.474 1.00 98.75 91 GLU A O 1
ATOM 736 N N . VAL A 1 92 ? -11.174 -5.336 17.831 1.00 98.62 92 VAL A N 1
ATOM 737 C CA . VAL A 1 92 ? -10.746 -4.965 19.190 1.00 98.62 92 VAL A CA 1
ATOM 738 C C . VAL A 1 92 ? -11.666 -3.898 19.779 1.00 98.62 92 VAL A C 1
ATOM 740 O O . VAL A 1 92 ? -12.052 -3.998 20.942 1.00 98.62 92 VAL A O 1
ATOM 743 N N . ASN A 1 93 ? -12.055 -2.894 18.991 1.00 98.69 93 ASN A N 1
ATOM 744 C CA . ASN A 1 93 ? -12.987 -1.870 19.446 1.00 98.69 93 ASN A CA 1
ATOM 745 C C . ASN A 1 93 ? -14.363 -2.463 19.797 1.00 98.69 93 ASN A C 1
ATOM 747 O O . ASN A 1 93 ? -14.925 -2.109 20.831 1.00 98.69 93 ASN A O 1
ATOM 751 N N . GLU A 1 94 ? -14.902 -3.364 18.975 1.00 98.75 94 GLU A N 1
ATOM 752 C CA . GLU A 1 94 ? -16.183 -4.030 19.245 1.00 98.75 94 GLU A CA 1
ATOM 753 C C . GLU A 1 94 ? -16.124 -4.856 20.539 1.00 98.75 94 GLU A C 1
ATOM 755 O O . GLU A 1 94 ? -16.970 -4.670 21.418 1.00 98.75 94 GLU A O 1
ATOM 760 N N . SER A 1 95 ? -15.078 -5.669 20.710 1.00 98.69 95 SER A N 1
ATOM 761 C CA . SER A 1 95 ? -14.859 -6.475 21.920 1.00 98.69 95 SER A CA 1
ATOM 762 C C . SER A 1 95 ? -14.676 -5.616 23.180 1.00 98.69 95 SER A C 1
ATOM 764 O O . SER A 1 95 ? -15.228 -5.925 24.242 1.00 98.69 95 SER A O 1
ATOM 766 N N . MET A 1 96 ? -13.956 -4.496 23.067 1.00 98.69 96 MET A N 1
ATOM 767 C CA . MET A 1 96 ? -13.769 -3.547 24.166 1.00 98.69 96 MET A CA 1
ATOM 768 C C . MET A 1 96 ? -15.092 -2.893 24.571 1.00 98.69 96 MET A C 1
ATOM 770 O O . MET A 1 96 ? -15.385 -2.781 25.761 1.00 98.69 96 MET A O 1
ATOM 774 N N . GLN A 1 97 ? -15.907 -2.472 23.601 1.00 98.69 97 GLN A N 1
ATOM 775 C CA . GLN A 1 97 ? -17.214 -1.881 23.885 1.00 98.69 97 GLN A CA 1
ATOM 776 C C . GLN A 1 97 ? -18.175 -2.889 24.520 1.00 98.69 97 GLN A C 1
ATOM 778 O O . GLN A 1 97 ? -18.943 -2.519 25.406 1.00 98.69 97 GLN A O 1
ATOM 783 N N . GLU A 1 98 ? -18.145 -4.148 24.088 1.00 98.62 98 GLU A N 1
ATOM 784 C CA . GLU A 1 98 ? -18.946 -5.216 24.689 1.00 98.62 98 GLU A CA 1
ATOM 785 C C . GLU A 1 98 ? -18.549 -5.476 26.143 1.00 98.62 98 GLU A C 1
ATOM 787 O O . GLU A 1 98 ? -19.397 -5.383 27.031 1.00 98.62 98 GLU A O 1
ATOM 792 N N . SER A 1 99 ? -17.252 -5.665 26.395 1.00 98.56 99 SER A N 1
ATOM 793 C CA . SER A 1 99 ? -16.709 -5.807 27.753 1.00 98.56 99 SER A CA 1
ATOM 794 C C . SER A 1 99 ? -17.059 -4.602 28.633 1.00 98.56 99 SER A C 1
ATOM 796 O O . SER A 1 99 ? -17.434 -4.752 29.795 1.00 98.56 99 SER A O 1
ATOM 798 N N . GLY A 1 100 ? -16.978 -3.391 28.069 1.00 98.69 100 GLY A N 1
ATOM 799 C CA . GLY A 1 100 ? -17.347 -2.153 28.750 1.00 98.69 100 GLY A CA 1
ATOM 800 C C . GLY A 1 100 ? -18.823 -2.115 29.148 1.00 98.69 100 GLY A C 1
ATOM 801 O O . GLY A 1 100 ? -19.134 -1.789 30.292 1.00 98.69 100 GLY A O 1
ATOM 802 N N . ARG A 1 101 ? -19.735 -2.506 28.247 1.00 98.62 101 ARG A N 1
ATOM 803 C CA . ARG A 1 101 ? -21.177 -2.586 28.542 1.00 98.62 101 ARG A CA 1
ATOM 804 C C . ARG A 1 101 ? -21.482 -3.603 29.639 1.00 98.62 101 ARG A C 1
ATOM 806 O O . ARG A 1 101 ? -22.260 -3.301 30.544 1.00 98.62 101 ARG A O 1
ATOM 813 N N . GLU A 1 102 ? -20.863 -4.782 29.585 1.00 98.62 102 GLU A N 1
ATOM 814 C CA . GLU A 1 102 ? -21.043 -5.812 30.613 1.00 98.62 102 GLU A CA 1
ATOM 815 C C . GLU A 1 102 ? -20.561 -5.318 31.985 1.00 98.62 102 GLU A C 1
ATOM 817 O O . GLU A 1 102 ? -21.254 -5.480 32.994 1.00 98.62 102 GLU A O 1
ATOM 822 N N . LEU A 1 103 ? -19.397 -4.660 32.024 1.00 98.62 103 LEU A N 1
ATOM 823 C CA . LEU A 1 103 ? -18.850 -4.087 33.248 1.00 98.62 103 LEU A CA 1
ATOM 824 C C . LEU A 1 103 ? -19.771 -3.011 33.832 1.00 98.62 103 LEU A C 1
ATOM 826 O O . LEU A 1 103 ? -20.041 -3.037 35.033 1.00 98.62 103 LEU A O 1
ATOM 830 N N . THR A 1 104 ? -20.288 -2.099 33.005 1.00 98.69 104 THR A N 1
ATOM 831 C CA . THR A 1 104 ? -21.247 -1.077 33.447 1.00 98.69 104 THR A CA 1
ATOM 832 C C . THR A 1 104 ? -22.490 -1.713 34.065 1.00 98.69 104 THR A C 1
ATOM 834 O O . THR A 1 104 ? -22.856 -1.345 35.180 1.00 98.69 104 THR A O 1
ATOM 837 N N . SER A 1 105 ? -23.074 -2.728 33.422 1.00 98.56 105 SER A N 1
ATOM 838 C CA . SER A 1 105 ? -24.239 -3.441 33.965 1.00 98.56 105 SER A CA 1
ATOM 839 C C . SER A 1 105 ? -23.938 -4.108 35.315 1.00 98.56 105 SER A C 1
ATOM 841 O O . SER A 1 105 ? -24.724 -4.019 36.262 1.00 98.56 105 SER A O 1
ATOM 843 N N . LYS A 1 106 ? -22.764 -4.735 35.459 1.00 98.50 106 LYS A N 1
ATOM 844 C CA . LYS A 1 106 ? -22.322 -5.310 36.741 1.00 98.50 106 LYS A CA 1
ATOM 845 C C . LYS A 1 106 ? -22.148 -4.241 37.823 1.00 98.50 106 LYS A C 1
ATOM 847 O O . LYS A 1 106 ? -22.540 -4.473 38.967 1.00 98.50 106 LYS A O 1
ATOM 852 N N . CYS A 1 107 ? -21.603 -3.076 37.478 1.00 98.56 107 CYS A N 1
ATOM 853 C CA . CYS A 1 107 ? -21.477 -1.946 38.397 1.00 98.56 107 CYS A CA 1
ATOM 854 C C . CYS A 1 107 ? -22.845 -1.413 38.850 1.00 98.56 107 CYS A C 1
ATOM 856 O O . CYS A 1 107 ? -23.030 -1.177 40.043 1.00 98.56 107 CYS A O 1
ATOM 858 N N . GLU A 1 108 ? -23.814 -1.276 37.942 1.00 98.56 108 GLU A N 1
ATOM 859 C CA . GLU A 1 108 ? -25.186 -0.858 38.271 1.00 98.56 108 GLU A CA 1
ATOM 860 C C . GLU A 1 108 ? -25.860 -1.842 39.238 1.00 98.56 108 GLU A C 1
ATOM 862 O O . GLU A 1 108 ? -26.391 -1.434 40.275 1.00 98.56 108 GLU A O 1
ATOM 867 N N . ASN A 1 109 ? -25.747 -3.145 38.966 1.00 98.38 109 ASN A N 1
ATOM 868 C CA . ASN A 1 109 ? -26.248 -4.192 39.859 1.00 98.38 109 ASN A CA 1
ATOM 869 C C . ASN A 1 109 ? -25.581 -4.137 41.242 1.00 98.38 109 ASN A C 1
ATOM 871 O O . ASN A 1 109 ? -26.252 -4.261 42.267 1.00 98.38 109 ASN A O 1
ATOM 875 N N . LEU A 1 110 ? -24.266 -3.905 41.298 1.00 98.50 110 LEU A N 1
ATOM 876 C CA . LEU A 1 110 ? -23.544 -3.774 42.562 1.00 98.50 110 LEU A CA 1
ATOM 877 C C . LEU A 1 110 ? -24.022 -2.560 43.372 1.00 98.50 110 LEU A C 1
ATOM 879 O O . LEU A 1 110 ? -24.175 -2.661 44.593 1.00 98.50 110 LEU A O 1
ATOM 883 N N . ILE A 1 111 ? -24.270 -1.425 42.713 1.00 98.44 111 ILE A N 1
ATOM 884 C CA . ILE A 1 111 ? -24.827 -0.225 43.352 1.00 98.44 111 ILE A CA 1
ATOM 885 C C . ILE A 1 111 ? -26.210 -0.538 43.930 1.00 98.44 111 ILE A C 1
ATOM 887 O O . ILE A 1 111 ? -26.455 -0.247 45.101 1.00 98.44 111 ILE A O 1
ATOM 891 N N . TYR A 1 112 ? -27.081 -1.191 43.158 1.00 98.31 112 TYR A N 1
ATOM 892 C CA . TYR A 1 112 ? -28.408 -1.600 43.621 1.00 98.31 112 TYR A CA 1
ATOM 893 C C . TYR A 1 112 ? -28.344 -2.518 44.854 1.00 98.31 112 TYR A C 1
ATOM 895 O O . TYR A 1 112 ? -29.028 -2.275 45.856 1.00 98.31 112 TYR A O 1
ATOM 903 N N . CYS A 1 113 ? -27.470 -3.529 44.831 1.00 98.31 113 CYS A N 1
ATOM 904 C CA . CYS A 1 113 ? -27.254 -4.425 45.967 1.00 98.31 113 CYS A CA 1
ATOM 905 C C . CYS A 1 113 ? -26.766 -3.672 47.211 1.00 98.31 113 CYS A C 1
ATOM 907 O O . CYS A 1 113 ? -27.263 -3.922 48.307 1.00 98.31 113 CYS A O 1
ATOM 909 N N . ARG A 1 114 ? -25.839 -2.715 47.061 1.00 98.38 114 ARG A N 1
ATOM 910 C CA . ARG A 1 114 ? -25.344 -1.892 48.180 1.00 98.38 114 ARG A CA 1
ATOM 911 C C . ARG A 1 114 ? -26.423 -0.989 48.766 1.00 98.38 114 ARG A C 1
ATOM 913 O O . ARG A 1 114 ? -26.500 -0.858 49.986 1.00 98.38 114 ARG A O 1
ATOM 920 N N . THR A 1 115 ? -27.266 -0.393 47.927 1.00 98.38 115 THR A N 1
ATOM 921 C CA . THR A 1 115 ? -28.423 0.387 48.388 1.00 98.38 115 THR A CA 1
ATOM 922 C C . THR A 1 115 ? -29.379 -0.495 49.183 1.00 98.38 115 THR A C 1
ATOM 924 O O . THR A 1 115 ? -29.764 -0.146 50.297 1.00 98.38 115 THR A O 1
ATOM 927 N N . THR A 1 116 ? -29.689 -1.683 48.663 1.00 98.38 116 THR A N 1
ATOM 928 C CA . THR A 1 116 ? -30.549 -2.660 49.345 1.00 98.38 116 THR A CA 1
ATOM 929 C C . THR A 1 116 ? -29.954 -3.094 50.684 1.00 98.38 116 THR A C 1
ATOM 931 O O . THR A 1 116 ? -30.644 -3.077 51.700 1.00 98.38 116 THR A O 1
ATOM 934 N N . GLN A 1 117 ? -28.656 -3.404 50.7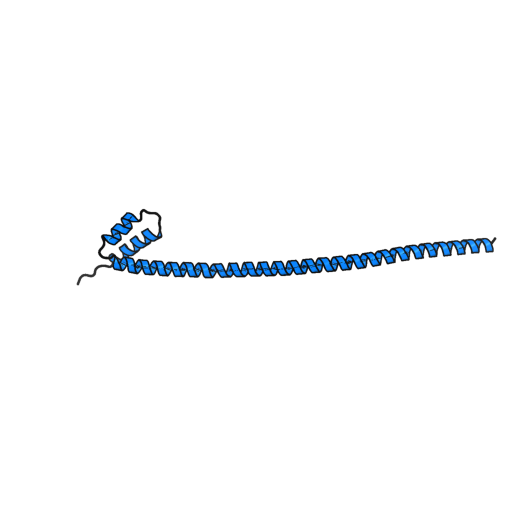21 1.00 98.38 117 GLN A N 1
ATOM 935 C CA . GLN A 1 117 ? -27.935 -3.732 51.951 1.00 98.38 117 GLN A CA 1
ATOM 936 C C . GLN A 1 117 ? -28.027 -2.599 52.981 1.00 98.38 117 GLN A C 1
ATOM 938 O O . GLN A 1 117 ? -28.293 -2.861 54.152 1.00 98.38 117 GLN A O 1
ATOM 943 N N . ARG A 1 118 ? -27.844 -1.342 52.558 1.00 98.31 118 ARG A N 1
ATOM 944 C CA . ARG A 1 118 ? -27.941 -0.175 53.446 1.00 98.31 118 ARG A CA 1
ATOM 945 C C . ARG A 1 118 ? -29.342 -0.032 54.043 1.00 98.31 118 ARG A C 1
ATOM 947 O O . ARG A 1 118 ? -29.466 0.224 55.237 1.00 98.31 118 ARG A O 1
ATOM 954 N N . ASN A 1 119 ? -30.378 -0.252 53.233 1.00 97.81 119 ASN A N 1
ATOM 955 C CA . ASN A 1 119 ? -31.766 -0.225 53.692 1.00 97.81 119 ASN A CA 1
ATOM 956 C C . ASN A 1 119 ? -32.038 -1.328 54.728 1.00 97.81 119 ASN A C 1
ATOM 958 O O . ASN A 1 119 ? -32.674 -1.064 55.744 1.00 97.81 119 ASN A O 1
ATOM 962 N N . ILE A 1 120 ? -31.517 -2.541 54.506 1.00 98.06 120 ILE A N 1
ATOM 963 C CA . ILE A 1 120 ? -31.639 -3.658 55.456 1.00 98.06 120 ILE A CA 1
ATOM 964 C C . ILE A 1 120 ? -30.965 -3.315 56.789 1.00 98.06 120 ILE A C 1
ATOM 966 O O . ILE A 1 120 ? -31.579 -3.490 57.837 1.00 98.06 120 ILE A O 1
ATOM 970 N N . VAL A 1 121 ? -29.731 -2.799 56.761 1.00 97.75 121 VAL A N 1
ATOM 971 C CA . VAL A 1 121 ? -29.004 -2.402 57.981 1.00 97.75 121 VAL A CA 1
ATOM 972 C C . VAL A 1 121 ? -29.790 -1.347 58.763 1.00 97.75 121 VAL A C 1
ATOM 974 O O . VAL A 1 121 ? -30.006 -1.518 59.958 1.00 97.75 121 VAL A O 1
ATOM 977 N N . SER A 1 122 ? -30.307 -0.320 58.086 1.00 97.12 122 SER A N 1
ATOM 978 C CA . SER A 1 122 ? -31.110 0.728 58.730 1.00 97.12 122 SER A CA 1
ATOM 979 C C . SER A 1 122 ? -32.417 0.193 59.339 1.00 97.12 122 SER A C 1
ATOM 981 O O . SER A 1 122 ? -32.812 0.611 60.431 1.00 97.12 122 SER A O 1
ATOM 983 N N . ALA A 1 123 ? -33.078 -0.765 58.681 1.00 97.00 123 ALA A N 1
ATOM 984 C CA . ALA A 1 123 ? -34.264 -1.421 59.229 1.00 97.00 123 ALA A CA 1
ATOM 985 C C . ALA A 1 123 ? -33.938 -2.240 60.490 1.00 97.00 123 ALA A C 1
ATOM 987 O O . ALA A 1 123 ? -34.687 -2.181 61.465 1.00 97.00 123 ALA A O 1
ATOM 988 N N . ILE A 1 124 ? -32.811 -2.961 60.495 1.00 96.75 124 ILE A N 1
ATOM 989 C CA . ILE A 1 124 ? -32.330 -3.704 61.670 1.00 96.75 124 ILE A CA 1
ATOM 990 C C . ILE A 1 124 ? -32.060 -2.744 62.833 1.00 96.75 124 ILE A C 1
ATOM 992 O O . ILE A 1 124 ? -32.572 -2.970 63.925 1.00 96.75 124 ILE A O 1
ATOM 996 N N . GLU A 1 125 ? -31.319 -1.657 62.595 1.00 95.94 125 GLU A N 1
ATOM 997 C CA . GLU A 1 125 ? -31.020 -0.638 63.612 1.00 95.94 125 GLU A CA 1
ATOM 998 C C . GLU A 1 125 ? -32.302 -0.046 64.215 1.00 95.94 125 GLU A C 1
ATOM 1000 O O . GLU A 1 125 ? -32.428 0.063 65.434 1.00 95.94 125 GLU A O 1
ATOM 1005 N N . THR A 1 126 ? -33.288 0.266 63.370 1.00 95.06 126 THR A N 1
ATOM 1006 C CA . THR A 1 126 ? -34.585 0.799 63.812 1.00 95.06 126 THR A CA 1
ATOM 1007 C C . THR A 1 126 ? -35.332 -0.201 64.694 1.00 95.06 126 THR A C 1
ATOM 1009 O O . THR A 1 126 ? -35.830 0.170 65.755 1.00 95.06 126 THR A O 1
ATOM 1012 N N . LEU A 1 127 ? -35.387 -1.476 64.296 1.00 94.38 127 LEU A N 1
ATOM 1013 C CA . LEU A 1 127 ? -36.012 -2.523 65.107 1.00 94.38 127 LEU A CA 1
ATOM 1014 C C . LEU A 1 127 ? -35.298 -2.676 66.453 1.00 94.38 127 LEU A C 1
ATOM 1016 O O . LEU A 1 127 ? -35.962 -2.735 67.485 1.00 94.38 127 LEU A O 1
ATOM 1020 N N . SER A 1 128 ? -33.964 -2.692 66.467 1.00 93.44 128 SER A N 1
ATOM 1021 C CA . SER A 1 128 ? -33.183 -2.793 67.704 1.00 93.44 128 SER A CA 1
ATOM 1022 C C . SER A 1 128 ? -33.472 -1.654 68.685 1.00 93.44 128 SER A C 1
ATOM 1024 O O . SER A 1 128 ? -33.583 -1.922 69.879 1.00 93.44 128 SER A O 1
ATOM 1026 N N . LEU A 1 129 ? -33.652 -0.419 68.205 1.00 92.12 129 LEU A N 1
ATOM 1027 C CA . LEU A 1 129 ? -34.022 0.721 69.054 1.00 92.12 129 LEU A CA 1
ATOM 1028 C C . LEU A 1 129 ? -35.414 0.552 69.676 1.00 92.12 129 LEU A C 1
ATOM 1030 O O . LEU A 1 129 ? -35.590 0.813 70.865 1.00 92.12 129 LEU A O 1
ATOM 1034 N N . VAL A 1 130 ? -36.389 0.071 68.899 1.00 89.00 130 VAL A N 1
ATOM 1035 C CA . VAL A 1 130 ? -37.758 -0.169 69.390 1.00 89.00 130 VAL A CA 1
ATOM 1036 C C . VAL A 1 130 ? -37.788 -1.251 70.472 1.00 89.00 130 VAL A C 1
ATOM 1038 O O . VAL A 1 130 ? -38.548 -1.122 71.421 1.00 89.00 130 VAL A O 1
ATOM 1041 N N . TYR A 1 131 ? -36.952 -2.290 70.377 1.00 75.31 131 TYR A N 1
ATOM 1042 C CA . TYR A 1 131 ? -36.870 -3.341 71.403 1.00 75.31 131 TYR A CA 1
ATOM 1043 C C . TYR A 1 131 ? -36.065 -2.948 72.657 1.00 75.31 131 TYR A C 1
ATOM 1045 O O . TYR A 1 131 ? -36.108 -3.674 73.648 1.00 75.31 131 TYR A O 1
ATOM 1053 N N . GLN A 1 132 ? -35.312 -1.845 72.620 1.00 70.06 132 GLN A N 1
ATOM 1054 C CA . GLN A 1 132 ? -34.563 -1.310 73.768 1.00 70.06 132 GLN A CA 1
ATOM 1055 C C . GLN A 1 132 ? -35.303 -0.187 74.515 1.00 70.06 132 GLN A C 1
ATOM 1057 O O . GLN A 1 132 ? -34.813 0.257 75.555 1.00 70.06 132 GLN A O 1
ATOM 1062 N N . SER A 1 133 ? -36.441 0.272 73.983 1.00 55.28 133 SER A N 1
ATOM 1063 C CA . SER A 1 133 ? -37.310 1.312 74.557 1.00 55.28 133 SER A CA 1
ATOM 1064 C C . SER A 1 133 ? -38.422 0.696 75.403 1.00 55.28 133 SER A C 1
ATOM 1066 O O . SER A 1 133 ? -38.784 1.317 76.426 1.00 55.28 133 SER A O 1
#

InterPro domains:
  IPR007225 Exocyst complex component EXOC6/Sec15 [PTHR12702] (12-130)
  IPR048359 Exocyst complex component EXOC6/Sec15, N-terminal domain [PF20651] (45-131)